Protein AF-A0A0F9E8J4-F1 (afdb_monomer_lite)

Organism: NCBI:txid412755

pLDDT: mean 71.63, std 13.74, range [40.94, 89.62]

Sequence (73 aa):
MMGLKLEIWKDLKELINKSCIENVSNTPDYILATYLSRCLEAFEDATRCRDNWYGLELHPGCDANEGLSEVKK

Foldseek 3Di:
DVVVLVVVLVVLLVVQQVVCPCVVPPDRSVVVSVVVSVVVVVVVVVVVVVCVVVVHPDDVPDDSVPRPPDPDD

Radius of gyration: 17.46 Å; chains: 1; bounding box: 39×16×48 Å

Secondary structure (DSSP, 8-state):
-HHHHHHHHHHHHHHHHHHTTTTTTT--HHHHHHHHHHHHHHHHHHHHHHHHHTT----TT--TTSSTT----

Structure (mmCIF, N/CA/C/O backbone):
data_AF-A0A0F9E8J4-F1
#
_entry.id   AF-A0A0F9E8J4-F1
#
loop_
_atom_site.group_PDB
_atom_site.id
_atom_site.type_symbol
_atom_site.label_atom_id
_atom_site.label_alt_id
_atom_site.label_comp_id
_atom_site.label_asym_id
_atom_site.label_entity_id
_atom_site.label_seq_id
_atom_site.pdbx_PDB_ins_code
_atom_site.Cartn_x
_atom_site.Cartn_y
_atom_site.Cartn_z
_atom_site.occupancy
_atom_site.B_iso_or_equiv
_atom_site.auth_seq_id
_atom_site.auth_comp_id
_atom_site.auth_asym_id
_atom_site.auth_atom_id
_atom_site.pdbx_PDB_model_num
ATOM 1 N N . MET A 1 1 ? 16.094 -2.267 1.454 1.00 48.72 1 MET A N 1
ATOM 2 C CA . MET A 1 1 ? 14.763 -1.901 0.912 1.00 48.72 1 MET A CA 1
ATOM 3 C C . MET A 1 1 ? 13.596 -2.373 1.791 1.00 48.72 1 MET A C 1
ATOM 5 O O . MET A 1 1 ? 12.613 -1.658 1.884 1.00 48.72 1 MET A O 1
ATOM 9 N N . MET A 1 2 ? 13.706 -3.507 2.501 1.00 47.59 2 MET A N 1
ATOM 10 C CA . MET A 1 2 ? 12.624 -4.060 3.343 1.00 47.59 2 MET A CA 1
ATOM 11 C C . MET A 1 2 ? 12.242 -3.198 4.572 1.00 47.59 2 MET A C 1
ATOM 13 O O . MET A 1 2 ? 11.081 -3.179 4.960 1.00 47.59 2 MET A O 1
ATOM 17 N N . GLY A 1 3 ? 13.189 -2.447 5.151 1.00 45.44 3 GLY A N 1
ATOM 18 C CA . GLY A 1 3 ? 12.939 -1.606 6.336 1.00 45.44 3 GLY A CA 1
ATOM 19 C C . GLY A 1 3 ? 12.145 -0.321 6.064 1.00 45.44 3 GLY A C 1
ATOM 20 O O . GLY A 1 3 ? 11.308 0.052 6.872 1.00 45.44 3 GLY A O 1
ATOM 21 N N . LEU A 1 4 ? 12.339 0.318 4.902 1.00 56.06 4 LEU A N 1
ATOM 22 C CA . LEU A 1 4 ? 11.649 1.574 4.560 1.00 56.06 4 LEU A CA 1
ATOM 23 C C . LEU A 1 4 ? 10.145 1.356 4.323 1.00 56.06 4 LEU A C 1
ATOM 25 O O . LEU A 1 4 ? 9.325 2.206 4.659 1.00 56.06 4 LEU A O 1
ATOM 29 N N . LYS A 1 5 ? 9.787 0.184 3.777 1.00 62.72 5 LYS A N 1
ATOM 30 C CA . LYS A 1 5 ? 8.392 -0.225 3.591 1.00 62.72 5 LYS A CA 1
ATOM 31 C C . LYS A 1 5 ? 7.700 -0.350 4.952 1.00 62.72 5 LYS A C 1
ATOM 33 O O . LYS A 1 5 ? 6.606 0.158 5.115 1.00 62.72 5 LYS A O 1
ATOM 38 N N . LEU A 1 6 ? 8.346 -0.948 5.954 1.00 60.44 6 LEU A N 1
ATOM 39 C CA . LEU A 1 6 ? 7.712 -1.183 7.255 1.00 60.44 6 LEU A CA 1
ATOM 40 C C . LEU A 1 6 ? 7.399 0.118 8.022 1.00 60.44 6 LEU A C 1
ATOM 42 O O . LEU A 1 6 ? 6.331 0.218 8.624 1.00 60.44 6 LEU A O 1
ATOM 46 N N . GLU A 1 7 ? 8.287 1.115 7.951 1.00 71.75 7 GLU A N 1
ATOM 47 C CA . GLU A 1 7 ? 8.102 2.417 8.615 1.00 71.75 7 GLU A CA 1
ATOM 48 C C . GLU A 1 7 ? 6.936 3.211 8.001 1.00 71.75 7 GLU A C 1
ATOM 50 O O . GLU A 1 7 ? 6.023 3.613 8.718 1.00 71.75 7 GLU A O 1
ATOM 55 N N . ILE A 1 8 ? 6.866 3.321 6.665 1.00 77.31 8 ILE A N 1
ATOM 56 C CA . ILE A 1 8 ? 5.759 4.023 5.983 1.00 77.31 8 ILE A CA 1
ATOM 57 C C . ILE A 1 8 ? 4.401 3.395 6.310 1.00 77.31 8 ILE A C 1
ATOM 59 O O . ILE A 1 8 ? 3.402 4.096 6.447 1.00 77.31 8 ILE A O 1
ATOM 63 N N . TRP A 1 9 ? 4.340 2.069 6.436 1.00 77.69 9 TRP A N 1
ATOM 64 C CA . TRP A 1 9 ? 3.085 1.376 6.730 1.00 77.69 9 TRP A CA 1
ATOM 65 C C . TRP A 1 9 ? 2.590 1.664 8.138 1.00 77.69 9 TRP A C 1
ATOM 67 O O . TRP A 1 9 ? 1.384 1.802 8.357 1.00 77.69 9 TRP A O 1
ATOM 77 N N . LYS A 1 10 ? 3.519 1.739 9.090 1.00 79.19 10 LYS A N 1
ATOM 78 C CA . LYS A 1 10 ? 3.208 2.094 10.466 1.00 79.19 10 LYS A CA 1
ATOM 79 C C . LYS A 1 10 ? 2.711 3.537 10.540 1.00 79.19 10 LYS A C 1
ATOM 81 O O . LYS A 1 10 ? 1.633 3.757 11.087 1.00 79.19 10 LYS A O 1
ATOM 86 N N . ASP A 1 11 ? 3.414 4.463 9.895 1.00 82.75 11 ASP A N 1
ATOM 87 C CA . ASP A 1 11 ? 3.054 5.883 9.869 1.00 82.75 11 ASP A CA 1
ATOM 88 C C . ASP A 1 11 ? 1.699 6.120 9.190 1.00 82.75 11 ASP A C 1
ATOM 90 O O . ASP A 1 11 ? 0.851 6.845 9.711 1.00 82.75 11 ASP A O 1
ATOM 94 N N . LEU A 1 12 ? 1.446 5.459 8.055 1.00 80.69 12 LEU A N 1
ATOM 95 C CA . LEU A 1 12 ? 0.177 5.568 7.335 1.00 80.69 12 LEU A CA 1
ATOM 96 C C . LEU A 1 12 ? -0.988 5.023 8.170 1.00 80.69 12 LEU A C 1
ATOM 98 O O . LEU A 1 12 ? -2.051 5.641 8.237 1.00 80.69 12 LEU A O 1
ATOM 102 N N . LYS A 1 13 ? -0.790 3.886 8.844 1.00 78.12 13 LYS A N 1
ATOM 103 C CA . LYS A 1 13 ? -1.800 3.293 9.725 1.00 78.12 13 LYS A CA 1
ATOM 104 C C . LYS A 1 13 ? -2.083 4.178 10.938 1.00 78.12 13 LYS A C 1
ATOM 106 O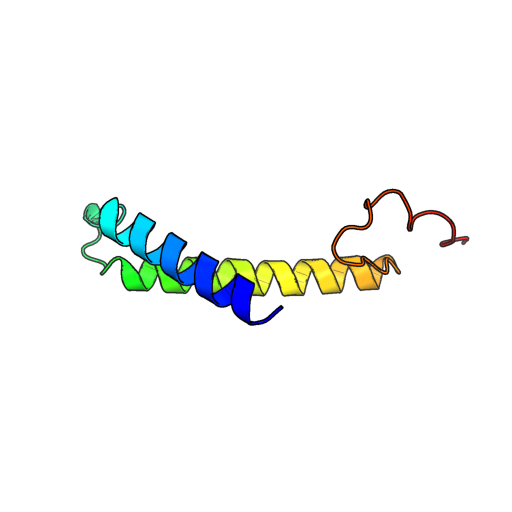 O . LYS A 1 13 ? -3.246 4.359 11.290 1.00 78.12 13 LYS A O 1
ATOM 111 N N . GLU A 1 14 ? -1.048 4.720 11.575 1.00 82.56 14 GLU A N 1
ATOM 112 C CA . GLU A 1 14 ? -1.198 5.639 12.706 1.00 82.56 14 GLU A CA 1
ATOM 113 C C . GLU A 1 14 ? -1.913 6.928 12.291 1.00 82.56 14 GLU A C 1
ATOM 115 O O . GLU A 1 14 ? -2.811 7.375 13.004 1.00 82.56 14 GLU A O 1
ATOM 120 N N . LEU A 1 15 ? -1.589 7.482 11.119 1.00 83.12 15 LEU A N 1
ATOM 121 C CA . LEU A 1 15 ? -2.251 8.666 10.577 1.00 83.12 15 LEU A CA 1
ATOM 122 C C . LEU A 1 15 ? -3.744 8.419 10.327 1.00 83.12 15 LEU A C 1
ATOM 124 O O . LEU A 1 15 ? -4.572 9.198 10.793 1.00 83.12 15 LEU A O 1
ATOM 128 N N . ILE A 1 16 ? -4.093 7.329 9.638 1.00 78.75 16 ILE A N 1
ATOM 129 C CA . ILE A 1 16 ? -5.490 7.007 9.308 1.00 78.75 16 ILE A CA 1
ATOM 130 C C . ILE A 1 16 ? -6.301 6.767 10.586 1.00 78.75 16 ILE A C 1
ATOM 132 O O . ILE A 1 16 ? -7.351 7.385 10.753 1.00 78.75 16 ILE A O 1
ATOM 136 N N . ASN A 1 17 ? -5.773 5.961 11.516 1.00 75.50 17 ASN A N 1
ATOM 137 C CA . ASN A 1 17 ? -6.406 5.713 12.815 1.00 75.50 17 ASN A CA 1
ATOM 138 C C . ASN A 1 17 ? -6.589 7.006 13.629 1.00 75.50 17 ASN A C 1
ATOM 140 O O . ASN A 1 17 ? -7.583 7.172 14.327 1.00 75.50 17 ASN A O 1
ATOM 144 N N . LYS A 1 18 ? -5.617 7.926 13.585 1.00 79.81 18 LYS A N 1
ATOM 145 C CA . LYS A 1 18 ? -5.685 9.198 14.318 1.00 79.81 18 LYS A CA 1
ATOM 146 C C . LYS A 1 18 ? -6.711 10.154 13.716 1.00 79.81 18 LYS A C 1
ATOM 148 O O . LYS A 1 18 ? -7.320 10.934 14.445 1.00 79.81 18 LYS A O 1
ATOM 153 N N . SER A 1 19 ? -6.856 10.145 12.396 1.00 74.81 19 SER A N 1
ATOM 154 C CA . SER A 1 19 ? -7.735 11.070 11.685 1.00 74.81 19 SER A CA 1
ATOM 155 C C . SER A 1 19 ? -9.199 10.620 11.651 1.00 74.81 19 SER A C 1
ATOM 157 O O . SER A 1 19 ? -10.026 11.405 11.192 1.00 74.81 19 SER A O 1
ATOM 159 N N . CYS A 1 20 ? -9.534 9.414 12.141 1.00 68.44 20 CYS A N 1
ATOM 160 C CA . CYS A 1 20 ? -10.896 8.857 12.168 1.00 68.44 20 CYS A CA 1
ATOM 161 C C . CYS A 1 20 ? -11.631 9.014 10.820 1.00 68.44 20 CYS A C 1
ATOM 163 O O . CYS A 1 20 ? -12.832 9.293 10.789 1.00 68.44 20 CYS A O 1
ATOM 165 N N . ILE A 1 21 ? -10.901 8.909 9.703 1.00 65.25 21 ILE A N 1
ATOM 166 C CA . ILE A 1 21 ? -11.396 9.269 8.362 1.00 65.25 21 ILE A CA 1
ATOM 167 C C . ILE A 1 21 ? -12.590 8.393 7.954 1.00 65.25 21 ILE A C 1
ATOM 169 O O . ILE A 1 21 ? -13.500 8.876 7.284 1.00 65.25 21 ILE A O 1
ATOM 173 N N . GLU A 1 22 ? -12.628 7.137 8.404 1.00 61.72 22 GLU A N 1
ATOM 174 C CA . GLU A 1 22 ? -13.694 6.172 8.103 1.00 61.72 22 GLU A CA 1
ATOM 175 C C . GLU A 1 22 ? -14.781 6.090 9.184 1.00 61.72 22 GLU A C 1
ATOM 177 O O . GLU A 1 22 ? -15.704 5.286 9.067 1.00 61.72 22 GLU A O 1
ATOM 182 N N . ASN A 1 23 ? -14.768 6.949 10.210 1.00 60.25 23 ASN A N 1
ATOM 183 C CA . ASN A 1 23 ? -15.764 6.898 11.293 1.00 60.25 23 ASN A CA 1
ATOM 184 C C . ASN A 1 23 ? -17.210 7.208 10.823 1.00 60.25 23 ASN A C 1
ATOM 186 O O . ASN A 1 23 ? -18.155 7.160 11.606 1.00 60.25 23 ASN A O 1
ATOM 190 N N . VAL A 1 24 ? -17.393 7.513 9.533 1.00 59.19 24 VAL A N 1
ATOM 191 C CA . VAL A 1 24 ? -18.688 7.647 8.849 1.00 59.19 24 VAL A CA 1
ATOM 192 C C . VAL A 1 24 ? -19.241 6.288 8.381 1.00 59.19 24 VAL A C 1
ATOM 194 O O . VAL A 1 24 ? -20.456 6.127 8.291 1.00 59.19 24 VAL A O 1
ATOM 197 N N . SER A 1 25 ? -18.380 5.303 8.096 1.00 62.91 25 SER A N 1
ATOM 198 C CA . SER A 1 25 ? -18.753 4.000 7.518 1.00 62.91 25 SER A CA 1
ATOM 199 C C . SER A 1 25 ? -18.834 2.863 8.547 1.00 62.91 25 SER A C 1
ATOM 201 O O . SER A 1 25 ? -19.265 1.762 8.203 1.00 62.91 25 SER A O 1
ATOM 203 N N . ASN A 1 26 ? -18.438 3.111 9.806 1.00 65.94 26 ASN A N 1
ATOM 204 C CA . ASN A 1 26 ? -18.245 2.080 10.837 1.00 65.94 26 ASN A CA 1
ATOM 205 C C . ASN A 1 26 ? -17.166 1.036 10.477 1.00 65.94 26 ASN A C 1
ATOM 207 O O . ASN A 1 26 ? -17.115 -0.047 11.066 1.00 65.94 26 ASN A O 1
ATOM 211 N N . THR A 1 27 ? -16.289 1.345 9.520 1.00 68.50 27 THR A N 1
ATOM 212 C CA . THR A 1 27 ? -15.171 0.474 9.156 1.00 68.50 27 THR A CA 1
ATOM 213 C C . THR A 1 27 ? -13.989 0.763 10.078 1.00 68.50 27 THR A C 1
ATOM 215 O O . THR A 1 27 ? -13.560 1.910 10.177 1.00 68.50 27 THR A O 1
ATOM 218 N N . PRO A 1 28 ? -13.417 -0.249 10.751 1.00 72.44 28 PRO A N 1
ATOM 219 C CA . PRO A 1 28 ? -12.181 -0.064 11.496 1.00 72.44 28 PRO A CA 1
ATOM 220 C C . PRO A 1 28 ? -11.060 0.484 10.600 1.00 72.44 28 PRO A C 1
ATOM 222 O O . PRO A 1 28 ? -10.700 -0.139 9.602 1.00 72.44 28 PRO A O 1
ATOM 225 N N . ASP A 1 29 ? -10.459 1.602 11.001 1.00 70.12 29 ASP A N 1
ATOM 226 C CA . ASP A 1 29 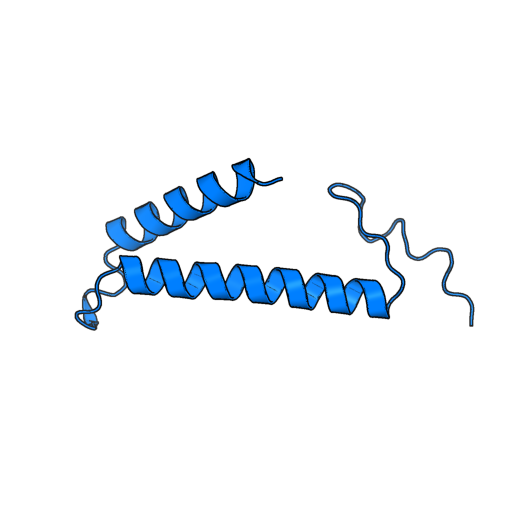? -9.440 2.348 10.242 1.00 70.12 29 ASP A CA 1
ATOM 227 C C . ASP A 1 29 ? -8.240 1.488 9.765 1.00 70.12 29 ASP A C 1
ATOM 229 O O . ASP A 1 29 ? -7.639 1.750 8.718 1.00 70.12 29 ASP A O 1
ATOM 233 N N . TYR A 1 30 ? -7.921 0.384 10.459 1.00 77.44 30 TYR A N 1
ATOM 234 C CA . TYR A 1 30 ? -6.871 -0.551 10.029 1.00 77.44 30 TYR A CA 1
ATOM 235 C C . TYR A 1 30 ? -7.176 -1.248 8.690 1.00 77.44 30 TYR A C 1
ATOM 237 O O . TYR A 1 30 ? -6.243 -1.653 7.989 1.00 77.44 30 TYR A O 1
ATOM 245 N N . ILE A 1 31 ? -8.454 -1.415 8.335 1.00 81.56 31 ILE A N 1
ATOM 246 C CA . ILE A 1 31 ? -8.880 -2.016 7.065 1.00 81.56 31 ILE A CA 1
ATOM 247 C C . ILE A 1 31 ? -8.564 -1.056 5.920 1.00 81.56 31 ILE A C 1
ATOM 249 O O . ILE A 1 31 ? -7.961 -1.479 4.932 1.00 81.56 31 ILE A O 1
ATOM 253 N N . LEU A 1 32 ? -8.880 0.234 6.082 1.00 80.56 32 LEU A N 1
ATOM 254 C CA . LEU A 1 32 ? -8.540 1.264 5.100 1.00 80.56 32 LEU A CA 1
ATOM 255 C C . LEU A 1 32 ? -7.022 1.378 4.926 1.00 80.56 32 LEU A C 1
ATOM 257 O O . LEU A 1 32 ? -6.535 1.378 3.797 1.00 80.56 32 LEU A O 1
ATOM 261 N N . ALA A 1 33 ? -6.264 1.389 6.026 1.00 80.38 33 ALA A N 1
ATOM 262 C CA . ALA A 1 33 ? -4.804 1.389 5.961 1.00 80.38 33 ALA A CA 1
ATOM 263 C C . ALA A 1 33 ? -4.267 0.171 5.186 1.00 80.38 33 ALA A C 1
ATOM 265 O O . ALA A 1 33 ? -3.431 0.318 4.300 1.00 80.38 33 ALA A O 1
ATOM 266 N N . THR A 1 34 ? -4.802 -1.026 5.450 1.00 82.88 34 THR A N 1
ATOM 267 C CA . THR A 1 34 ? -4.413 -2.254 4.732 1.00 82.88 34 THR A CA 1
ATOM 268 C C . THR A 1 34 ? -4.736 -2.169 3.239 1.00 82.88 34 THR A C 1
ATOM 270 O O . THR A 1 34 ? -3.930 -2.585 2.406 1.00 82.88 34 THR A O 1
ATOM 273 N N . TYR A 1 35 ? -5.906 -1.634 2.889 1.00 85.25 35 TYR A N 1
ATOM 274 C CA . TYR A 1 35 ? -6.324 -1.450 1.503 1.00 85.25 35 TYR A CA 1
ATOM 275 C C . TYR A 1 35 ? -5.400 -0.483 0.752 1.00 85.25 35 TYR A C 1
ATOM 277 O O . TYR A 1 35 ? -4.885 -0.829 -0.312 1.00 85.25 35 TYR A O 1
ATOM 285 N N . LEU A 1 36 ? -5.143 0.698 1.320 1.00 84.50 36 LEU A N 1
ATOM 286 C CA . LEU A 1 36 ? -4.280 1.707 0.706 1.00 84.50 36 LEU A CA 1
ATOM 287 C C . LEU A 1 36 ? -2.854 1.192 0.527 1.00 84.50 36 LEU A C 1
ATOM 289 O O . LEU A 1 36 ? -2.270 1.375 -0.540 1.00 84.50 36 LEU A O 1
ATOM 293 N N . SER A 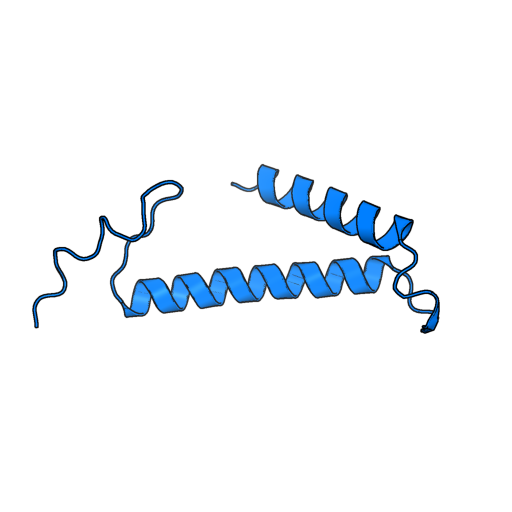1 37 ? -2.320 0.476 1.516 1.00 82.94 37 SER A N 1
ATOM 294 C CA . SER A 1 37 ? -0.995 -0.119 1.393 1.00 82.94 37 SER A CA 1
ATOM 295 C C . SER A 1 37 ? -0.914 -1.119 0.240 1.00 82.94 37 SER A C 1
ATOM 297 O O . SER A 1 37 ? 0.019 -1.051 -0.555 1.00 82.94 37 SER A O 1
ATOM 299 N N . ARG A 1 38 ? -1.919 -1.989 0.070 1.00 86.12 38 ARG A N 1
ATOM 300 C CA . ARG A 1 38 ? -1.978 -2.910 -1.082 1.00 86.12 38 ARG A CA 1
ATOM 301 C C . ARG A 1 38 ? -2.064 -2.175 -2.418 1.00 86.12 38 ARG A C 1
ATOM 303 O O . ARG A 1 38 ? -1.467 -2.623 -3.391 1.00 86.12 38 ARG A O 1
ATOM 310 N N . CYS A 1 39 ? -2.773 -1.046 -2.472 1.00 89.50 39 CYS A N 1
ATOM 311 C CA . CYS A 1 39 ? -2.822 -0.219 -3.679 1.00 89.50 39 CYS A CA 1
ATOM 312 C C . CYS A 1 39 ? -1.436 0.331 -4.041 1.00 89.50 39 CYS A C 1
ATOM 314 O O . CYS A 1 39 ? -1.075 0.340 -5.215 1.00 89.50 39 CYS A O 1
ATOM 316 N N . LEU A 1 40 ? -0.649 0.750 -3.046 1.00 87.06 40 LEU A N 1
ATOM 317 C CA . LEU A 1 40 ? 0.716 1.234 -3.265 1.00 87.06 40 LEU A CA 1
ATOM 318 C C . LEU A 1 40 ? 1.649 0.124 -3.768 1.00 87.06 40 LEU A C 1
ATOM 320 O O . LEU A 1 40 ? 2.457 0.377 -4.656 1.00 87.06 40 LEU A O 1
ATOM 324 N N . GLU A 1 41 ? 1.519 -1.103 -3.256 1.00 86.00 41 GLU A N 1
ATOM 325 C CA . GLU A 1 41 ? 2.292 -2.248 -3.764 1.00 86.00 41 GLU A CA 1
ATOM 326 C C . GLU A 1 41 ? 1.937 -2.578 -5.213 1.00 86.00 41 GLU A C 1
ATOM 328 O O . GLU A 1 41 ? 2.824 -2.703 -6.054 1.00 86.00 41 GLU A O 1
ATOM 333 N N . ALA A 1 42 ? 0.641 -2.639 -5.525 1.00 89.62 42 ALA A N 1
ATOM 334 C CA . ALA A 1 42 ? 0.179 -2.871 -6.889 1.00 89.62 42 ALA A CA 1
ATOM 335 C C . ALA A 1 42 ? 0.655 -1.769 -7.850 1.00 89.62 42 ALA A C 1
ATOM 337 O O . ALA A 1 42 ? 0.993 -2.043 -9.002 1.00 89.62 42 ALA A O 1
ATOM 338 N N . PHE A 1 43 ? 0.701 -0.520 -7.379 1.00 86.31 43 PHE A N 1
ATOM 339 C CA . PHE A 1 43 ? 1.237 0.594 -8.150 1.00 86.31 43 PHE A CA 1
ATOM 340 C C . PHE A 1 43 ? 2.739 0.439 -8.417 1.00 86.31 43 PHE A C 1
ATOM 342 O O . PHE A 1 43 ? 3.164 0.609 -9.558 1.00 86.31 43 PHE A O 1
ATOM 349 N N . GLU A 1 44 ? 3.532 0.069 -7.406 1.00 87.25 44 GLU A N 1
ATOM 350 C CA . GLU A 1 44 ? 4.968 -0.193 -7.560 1.00 87.25 44 GLU A CA 1
ATOM 351 C C . GLU A 1 44 ? 5.222 -1.267 -8.632 1.00 87.25 44 GLU A C 1
ATOM 353 O O . GLU A 1 44 ? 5.999 -1.047 -9.567 1.00 87.25 44 GLU A O 1
ATOM 358 N N . ASP A 1 45 ? 4.499 -2.386 -8.566 1.00 87.12 45 ASP A N 1
ATOM 359 C CA . ASP A 1 45 ? 4.606 -3.472 -9.544 1.00 87.12 45 ASP A CA 1
ATOM 360 C C . ASP A 1 45 ? 4.228 -3.013 -10.960 1.00 87.12 45 ASP A C 1
ATOM 362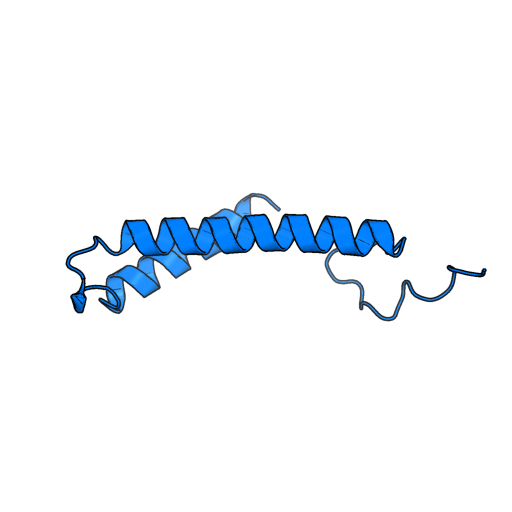 O O . ASP A 1 45 ? 4.945 -3.294 -11.927 1.00 87.12 45 ASP A O 1
ATOM 366 N N . ALA A 1 46 ? 3.139 -2.250 -11.095 1.00 88.38 46 ALA A N 1
ATOM 367 C CA . ALA A 1 46 ? 2.710 -1.696 -12.376 1.00 88.38 46 ALA A CA 1
ATOM 368 C C . ALA A 1 46 ? 3.754 -0.732 -12.963 1.00 88.38 46 ALA A C 1
ATOM 370 O O . ALA A 1 46 ? 4.031 -0.780 -14.164 1.00 88.38 46 ALA A O 1
ATOM 371 N N . THR A 1 47 ? 4.370 0.115 -12.131 1.00 86.62 47 THR A N 1
ATOM 372 C CA . THR A 1 47 ? 5.432 1.024 -12.585 1.00 86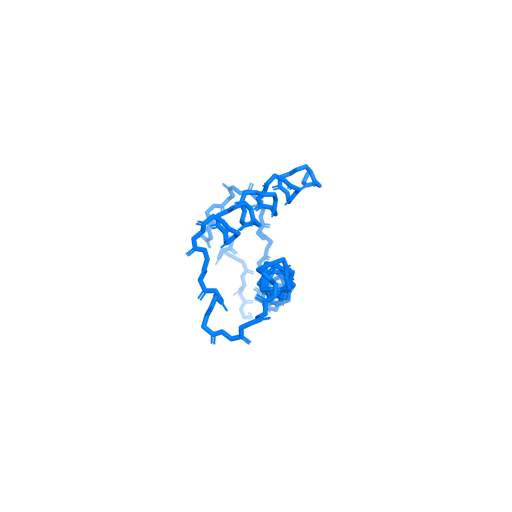.62 47 THR A CA 1
ATOM 373 C C . THR A 1 47 ? 6.678 0.276 -13.037 1.00 86.62 47 THR A C 1
ATOM 375 O O . THR A 1 47 ? 7.179 0.572 -14.115 1.00 86.62 47 THR A O 1
ATOM 378 N N . ARG A 1 48 ? 7.101 -0.776 -12.326 1.00 83.94 48 ARG A N 1
ATOM 379 C CA . ARG A 1 48 ? 8.228 -1.619 -12.759 1.00 83.94 48 ARG A CA 1
ATOM 380 C C . ARG A 1 48 ? 7.952 -2.310 -14.091 1.00 83.94 48 ARG A C 1
ATOM 382 O O . ARG A 1 48 ? 8.823 -2.351 -14.955 1.00 83.94 48 ARG A O 1
ATOM 389 N N . CYS A 1 49 ? 6.734 -2.821 -14.285 1.00 84.25 49 CYS A N 1
ATOM 390 C CA . CYS A 1 49 ? 6.330 -3.410 -15.563 1.00 84.25 49 CYS A CA 1
ATOM 391 C C . CYS A 1 49 ? 6.384 -2.382 -16.701 1.00 84.25 49 CYS A C 1
ATOM 393 O O . CYS A 1 49 ? 6.874 -2.689 -17.787 1.00 84.25 49 CYS A O 1
ATOM 395 N N . ARG A 1 50 ? 5.907 -1.156 -16.446 1.00 86.88 50 ARG A N 1
ATOM 396 C CA . ARG A 1 50 ? 5.985 -0.039 -17.394 1.00 86.88 50 ARG A CA 1
ATOM 397 C C . ARG A 1 50 ? 7.437 0.304 -17.729 1.00 86.88 50 ARG A C 1
ATOM 399 O O . ARG A 1 50 ? 7.750 0.494 -18.898 1.00 86.88 50 ARG A O 1
ATOM 406 N N . ASP A 1 51 ? 8.311 0.383 -16.737 1.00 87.44 51 ASP A N 1
ATOM 407 C CA . ASP A 1 51 ? 9.709 0.768 -16.946 1.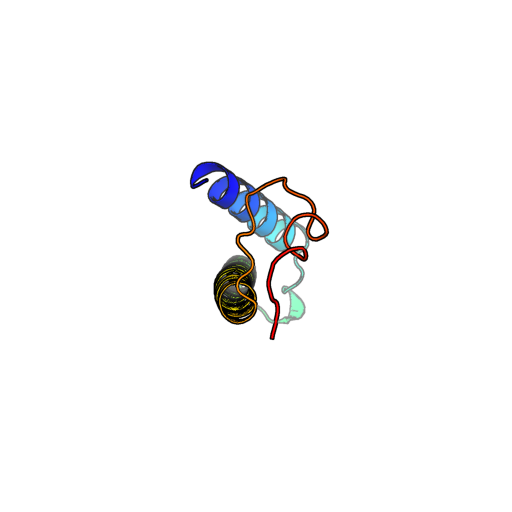00 87.44 51 ASP A CA 1
ATOM 408 C C . ASP A 1 51 ? 10.450 -0.298 -17.765 1.00 87.44 51 ASP A C 1
ATOM 410 O O . ASP A 1 51 ? 11.110 0.031 -18.749 1.00 87.44 51 ASP A O 1
ATOM 414 N N . ASN A 1 52 ? 10.209 -1.581 -17.470 1.00 83.19 52 ASN A N 1
ATOM 415 C CA . ASN A 1 52 ? 10.706 -2.697 -18.275 1.00 83.19 52 ASN A CA 1
ATOM 416 C C . ASN A 1 52 ? 10.199 -2.650 -19.729 1.00 83.19 52 ASN A C 1
ATOM 418 O O . ASN A 1 52 ? 10.959 -2.929 -20.652 1.00 83.19 52 ASN A O 1
ATOM 422 N N . TRP A 1 53 ? 8.938 -2.261 -19.958 1.00 82.69 53 TRP A N 1
ATOM 423 C CA . TRP A 1 53 ? 8.397 -2.083 -21.314 1.00 82.69 53 TRP A CA 1
ATOM 424 C C . TRP A 1 53 ? 9.145 -1.004 -22.110 1.00 82.69 53 TRP A C 1
ATOM 426 O O . TRP A 1 53 ? 9.366 -1.167 -23.308 1.00 82.69 53 TRP A O 1
ATOM 436 N N . TYR A 1 54 ? 9.555 0.085 -21.455 1.00 85.56 54 TYR A N 1
ATOM 437 C CA . TYR A 1 54 ? 10.363 1.137 -22.077 1.00 85.56 54 TYR A CA 1
ATOM 438 C C . TYR A 1 54 ? 11.866 0.821 -22.123 1.00 85.56 54 TYR A C 1
ATOM 440 O O . TYR A 1 54 ? 12.620 1.617 -22.676 1.00 85.56 54 TYR A O 1
ATOM 448 N N . GLY A 1 55 ? 12.312 -0.309 -21.560 1.00 85.81 55 GLY A N 1
ATOM 449 C CA . GLY A 1 55 ? 13.736 -0.628 -21.421 1.00 85.81 55 GLY A CA 1
ATOM 450 C C . GLY A 1 55 ? 14.474 0.307 -20.458 1.00 85.81 55 GLY A C 1
ATOM 451 O O . GLY A 1 55 ? 15.678 0.495 -20.590 1.00 85.81 55 GLY A O 1
ATOM 452 N N . LEU A 1 56 ? 13.756 0.931 -19.521 1.00 80.19 56 LEU A N 1
ATOM 453 C CA . LEU A 1 56 ? 14.335 1.833 -18.533 1.00 80.19 56 LEU A CA 1
ATOM 454 C C . LEU A 1 56 ? 14.860 1.023 -17.345 1.00 80.19 56 LEU A C 1
ATOM 456 O O . LEU A 1 56 ? 14.081 0.442 -16.588 1.00 80.19 56 LEU A O 1
ATOM 460 N N . GLU A 1 57 ? 16.175 1.037 -17.136 1.00 71.56 57 GLU A N 1
ATOM 461 C CA . GLU A 1 57 ? 16.768 0.605 -15.870 1.00 71.56 57 GLU A CA 1
ATOM 462 C C . GLU A 1 57 ? 16.755 1.775 -14.882 1.00 71.56 57 GLU A C 1
ATOM 464 O O . GLU A 1 57 ? 17.671 2.594 -14.829 1.00 71.56 57 GLU A O 1
ATOM 469 N N . LEU A 1 58 ? 15.674 1.882 -14.107 1.00 67.19 58 LEU A N 1
ATOM 470 C CA . LEU A 1 58 ? 15.591 2.874 -13.039 1.00 67.19 58 LEU A CA 1
ATOM 471 C C . LEU A 1 58 ? 16.281 2.341 -11.781 1.00 67.19 58 LEU A C 1
ATOM 473 O O . LEU A 1 58 ? 15.793 1.424 -11.115 1.00 67.19 58 LEU A O 1
ATOM 477 N N . HIS A 1 59 ? 17.413 2.945 -11.428 1.00 62.22 59 HIS A N 1
ATOM 478 C CA . HIS A 1 59 ? 18.060 2.725 -10.141 1.00 62.22 59 HIS A CA 1
ATOM 479 C C . HIS A 1 59 ? 17.502 3.701 -9.095 1.00 62.22 59 HIS A C 1
ATOM 481 O O . HIS A 1 59 ? 17.256 4.868 -9.407 1.00 62.22 59 HIS A O 1
ATOM 487 N N . PRO A 1 60 ? 17.312 3.274 -7.832 1.00 59.28 60 PRO A N 1
ATOM 488 C CA . PRO A 1 60 ? 16.871 4.179 -6.777 1.00 59.28 60 PRO A CA 1
ATOM 489 C C . PRO A 1 60 ? 17.828 5.373 -6.649 1.00 59.28 60 PRO A C 1
ATOM 491 O O . PRO A 1 60 ? 18.990 5.194 -6.290 1.00 59.28 60 PRO A O 1
ATOM 494 N N . GLY A 1 61 ? 17.331 6.579 -6.930 1.00 60.28 61 GLY A N 1
ATOM 495 C CA . GLY A 1 61 ? 18.104 7.821 -6.859 1.00 60.28 61 GLY A CA 1
ATOM 496 C C . GLY A 1 61 ? 18.758 8.283 -8.165 1.00 60.28 61 GLY A C 1
ATOM 497 O O . GLY A 1 61 ? 19.408 9.323 -8.126 1.00 60.28 61 GLY A O 1
ATOM 498 N N . CYS A 1 62 ? 18.593 7.578 -9.294 1.00 55.53 62 CYS A N 1
ATOM 499 C CA . CYS A 1 62 ? 18.957 8.135 -10.602 1.00 55.53 62 CYS A CA 1
ATOM 500 C C . CYS A 1 62 ? 17.781 8.932 -11.182 1.00 55.53 62 CYS A C 1
ATOM 502 O O . CYS A 1 62 ? 16.619 8.521 -11.094 1.00 55.53 62 CYS A O 1
ATOM 504 N N . ASP A 1 63 ? 18.075 10.089 -11.766 1.00 54.03 63 ASP A N 1
ATOM 505 C CA . ASP A 1 63 ? 17.056 10.923 -12.388 1.00 54.03 63 ASP A CA 1
ATOM 506 C C . ASP A 1 63 ? 16.507 10.212 -13.633 1.00 54.03 63 ASP A C 1
ATOM 508 O O . ASP A 1 63 ? 17.259 9.695 -14.459 1.00 54.03 63 ASP A O 1
ATOM 512 N N . ALA A 1 64 ? 15.183 10.228 -13.823 1.00 55.22 64 ALA A N 1
ATOM 513 C CA . ALA A 1 64 ? 14.510 9.597 -14.970 1.00 55.22 64 ALA A CA 1
ATOM 514 C C . ALA A 1 64 ? 14.974 10.126 -16.350 1.00 55.22 64 ALA A C 1
ATOM 516 O O . ALA A 1 64 ? 14.592 9.581 -17.383 1.00 55.22 64 ALA A O 1
ATOM 517 N N . ASN A 1 65 ? 15.796 11.179 -16.376 1.00 53.59 65 ASN A N 1
ATOM 518 C CA . ASN A 1 65 ? 16.385 11.752 -17.582 1.00 53.59 65 ASN A CA 1
ATOM 519 C C . ASN A 1 65 ? 17.727 11.108 -17.988 1.00 53.59 65 ASN A C 1
ATOM 521 O O . ASN A 1 65 ? 18.194 11.382 -19.091 1.00 53.59 65 ASN A O 1
ATOM 525 N N . GLU A 1 66 ? 18.348 10.261 -17.157 1.00 54.06 66 GLU A N 1
ATOM 526 C CA . GLU A 1 66 ? 19.653 9.651 -17.476 1.00 54.06 66 GLU A CA 1
ATOM 527 C C . GLU A 1 66 ? 19.548 8.387 -18.354 1.00 54.06 66 GLU A C 1
ATOM 529 O O . GLU A 1 66 ? 20.481 8.078 -19.091 1.00 54.06 66 GLU A O 1
ATOM 534 N N . GLY A 1 67 ? 18.405 7.687 -18.350 1.00 50.19 67 GLY A N 1
ATOM 535 C CA . GLY A 1 67 ? 18.208 6.413 -19.071 1.00 50.19 67 GLY A CA 1
ATOM 536 C C . GLY A 1 67 ? 17.661 6.514 -20.505 1.00 50.19 67 GLY A C 1
ATOM 537 O O . GLY A 1 67 ? 17.452 5.497 -21.158 1.00 50.19 67 GLY A O 1
ATOM 538 N N . LEU A 1 68 ? 17.405 7.721 -21.022 1.00 53.34 68 LEU A N 1
ATOM 539 C CA . LEU A 1 68 ? 16.790 7.939 -22.346 1.00 53.34 68 LEU A CA 1
ATOM 540 C C . LEU A 1 68 ? 17.783 7.906 -23.526 1.00 53.34 68 LEU A C 1
ATOM 542 O O . LEU A 1 68 ? 17.400 8.208 -24.657 1.00 53.34 68 LEU A O 1
ATOM 546 N N . SER A 1 69 ? 19.051 7.561 -23.297 1.00 51.16 69 SER A N 1
ATOM 547 C CA . SER A 1 69 ? 20.105 7.677 -24.312 1.00 51.16 69 SER A CA 1
ATOM 548 C C . SER A 1 69 ? 20.202 6.509 -25.306 1.00 51.16 69 SER A C 1
ATOM 550 O O . SER A 1 69 ? 20.823 6.705 -26.351 1.00 51.16 69 SER A O 1
ATOM 552 N N . GLU A 1 70 ? 19.570 5.345 -25.087 1.00 53.41 70 GLU A N 1
ATOM 553 C CA . GLU A 1 70 ? 19.843 4.160 -25.934 1.00 53.41 70 GLU A CA 1
ATOM 554 C C . GLU A 1 70 ? 18.650 3.318 -26.423 1.00 53.41 70 GLU A C 1
ATOM 556 O O . GLU A 1 70 ? 18.852 2.200 -26.887 1.00 53.41 70 GLU A O 1
ATOM 561 N N . VAL A 1 71 ? 17.421 3.843 -26.491 1.00 52.53 71 VAL A N 1
ATOM 562 C CA . VAL A 1 71 ? 16.371 3.173 -27.298 1.00 52.53 71 VAL A CA 1
ATOM 563 C C . VAL A 1 71 ? 16.348 3.766 -28.709 1.00 52.53 71 VAL A C 1
ATOM 565 O O . VAL A 1 71 ? 15.477 4.555 -29.081 1.00 52.53 71 VAL A O 1
ATOM 568 N N . LYS A 1 72 ? 17.366 3.415 -29.507 1.00 47.16 72 LYS A N 1
ATOM 569 C CA . LYS A 1 72 ? 17.346 3.610 -30.965 1.00 47.16 72 LYS A CA 1
ATOM 570 C C . LYS A 1 72 ? 16.452 2.543 -31.608 1.00 47.16 72 LYS A C 1
ATOM 572 O O . LYS A 1 72 ? 16.571 1.366 -31.286 1.00 47.16 72 LYS A O 1
ATOM 577 N N . LYS A 1 73 ? 15.565 3.012 -32.493 1.00 40.94 73 LYS A N 1
ATOM 578 C CA . LYS A 1 73 ? 14.732 2.222 -33.415 1.00 40.94 73 LYS A CA 1
ATOM 579 C C . LYS A 1 73 ? 15.517 1.162 -34.180 1.00 40.94 73 LYS A C 1
ATOM 581 O O . LYS A 1 73 ? 16.676 1.462 -34.546 1.00 40.94 73 LYS A O 1
#